Protein AF-A0AAV9ZNY0-F1 (afdb_monomer_lite)

Radius of gyration: 28.92 Å; chains: 1; bounding box: 80×67×73 Å

Secondary structure (DSSP, 8-state):
----TTPPPP-----HHHHHHHHTTS--------SS-----THHHHS--SS------EEE-TTT--SPPPTT----EEEGGGHHHHHHHH-TTB-BTTBTTSBPPPHHHHHHHPPPHHHHHHTT--GGGSPPPGGG-------------------------------------

Organism: NCBI:txid2862362

Structure (mmCIF, N/CA/C/O backbone):
data_AF-A0AAV9ZNY0-F1
#
_entry.id   AF-A0AAV9ZNY0-F1
#
loop_
_atom_site.group_PDB
_atom_site.id
_atom_site.type_symbol
_atom_site.label_atom_id
_atom_site.label_alt_id
_atom_site.label_comp_id
_atom_site.label_asym_id
_atom_site.label_entity_id
_atom_site.label_seq_id
_atom_site.pdbx_PDB_ins_code
_atom_site.Cartn_x
_atom_site.Cartn_y
_atom_site.Cartn_z
_atom_site.occupancy
_atom_site.B_iso_or_equiv
_atom_site.auth_seq_id
_atom_site.auth_comp_id
_atom_site.auth_asym_id
_atom_site.auth_atom_id
_atom_site.pdbx_PDB_model_num
ATOM 1 N N . MET A 1 1 ? -25.531 20.145 22.923 1.00 45.78 1 MET A N 1
ATOM 2 C CA . MET A 1 1 ? -26.140 19.330 21.851 1.00 45.78 1 MET A CA 1
ATOM 3 C C . MET A 1 1 ? -25.018 18.506 21.243 1.00 45.78 1 MET A C 1
ATOM 5 O O . MET A 1 1 ? -24.173 19.076 20.569 1.00 45.78 1 MET A O 1
ATOM 9 N N . SER A 1 2 ? -24.917 17.225 21.604 1.00 50.25 2 SER A N 1
ATOM 10 C CA . SER A 1 2 ? -23.828 16.344 21.165 1.00 50.25 2 SER A CA 1
ATOM 11 C C . SER A 1 2 ? -24.198 15.717 19.826 1.00 50.25 2 SER A C 1
ATOM 13 O O . SER A 1 2 ? -25.198 15.012 19.736 1.00 50.25 2 SER A O 1
ATOM 15 N N . PHE A 1 3 ? -23.424 16.028 18.790 1.00 45.81 3 PHE A N 1
ATOM 16 C CA . PHE A 1 3 ? -23.549 15.429 17.466 1.00 45.81 3 PHE A CA 1
ATOM 17 C C . PHE A 1 3 ? -22.834 14.077 17.507 1.00 45.81 3 PHE A C 1
ATOM 19 O O . PHE A 1 3 ? -21.631 14.038 17.756 1.00 45.81 3 PHE A O 1
ATOM 26 N N . ASP A 1 4 ? -23.571 12.983 17.337 1.00 57.00 4 ASP A N 1
ATOM 27 C CA . ASP A 1 4 ? -23.012 11.633 17.288 1.00 57.00 4 ASP A CA 1
ATOM 28 C C . ASP A 1 4 ? -22.683 11.294 15.820 1.00 57.00 4 ASP A C 1
ATOM 30 O O . ASP A 1 4 ? -23.604 11.106 15.019 1.00 57.00 4 ASP A O 1
ATOM 34 N N . PRO A 1 5 ? -21.401 11.274 15.407 1.00 58.94 5 PRO A N 1
ATOM 35 C CA . PRO A 1 5 ? -21.024 11.065 14.009 1.00 58.94 5 PRO A CA 1
ATOM 36 C C . PRO A 1 5 ? -21.203 9.609 13.537 1.00 58.94 5 PRO A C 1
ATOM 38 O O . PRO A 1 5 ? -20.932 9.315 12.377 1.00 58.94 5 PRO A O 1
ATOM 41 N N . TYR A 1 6 ? -21.673 8.699 14.400 1.00 54.50 6 TYR A N 1
ATOM 42 C CA . TYR A 1 6 ? -21.868 7.277 14.088 1.00 54.50 6 TYR A CA 1
ATOM 43 C C . TYR A 1 6 ? -23.317 6.910 13.721 1.00 54.50 6 TYR A C 1
ATOM 45 O O . TYR A 1 6 ? -23.694 5.736 13.754 1.00 54.50 6 TYR A O 1
ATOM 53 N N . ALA A 1 7 ? -24.144 7.895 13.356 1.00 49.19 7 ALA A N 1
ATOM 54 C CA . ALA A 1 7 ? -25.503 7.644 12.888 1.00 49.19 7 ALA A CA 1
ATOM 55 C C . ALA A 1 7 ? -25.501 6.749 11.630 1.00 49.19 7 ALA A C 1
ATOM 57 O O . ALA A 1 7 ? -24.913 7.059 10.596 1.00 49.19 7 ALA A O 1
ATOM 58 N N . VAL A 1 8 ? -26.161 5.601 11.780 1.00 54.09 8 VAL A N 1
ATOM 59 C CA . VAL A 1 8 ? -26.193 4.430 10.899 1.00 54.09 8 VAL A CA 1
ATOM 60 C C . VAL A 1 8 ? -26.424 4.782 9.423 1.00 54.09 8 VAL A C 1
ATOM 62 O O . VAL A 1 8 ? -27.453 5.338 9.044 1.00 54.09 8 VAL A O 1
ATOM 65 N N . SER A 1 9 ? -25.468 4.376 8.585 1.00 54.44 9 SER A N 1
ATOM 66 C CA . SER A 1 9 ? -25.523 4.473 7.124 1.00 54.44 9 SER A CA 1
ATOM 67 C C . SER A 1 9 ? -26.636 3.578 6.539 1.00 54.44 9 SER A C 1
ATOM 69 O O . SER A 1 9 ? -26.843 2.460 7.028 1.00 54.44 9 SER A O 1
ATOM 71 N N . PRO A 1 10 ? -27.361 4.010 5.489 1.00 47.06 10 PRO A N 1
ATOM 72 C CA . PRO A 1 10 ? -28.413 3.211 4.872 1.00 47.06 10 PRO A CA 1
ATOM 73 C C . PRO A 1 10 ? -27.829 1.953 4.219 1.00 47.06 10 PRO A C 1
ATOM 75 O O . PRO A 1 10 ? -26.843 2.009 3.485 1.00 47.06 10 PRO A O 1
ATOM 78 N N . LYS A 1 11 ? -28.468 0.806 4.479 1.00 45.00 11 LYS A N 1
ATOM 79 C CA . LYS A 1 11 ? -28.127 -0.504 3.908 1.00 45.00 11 LYS A CA 1
ATOM 80 C C . LYS A 1 11 ? -28.125 -0.417 2.377 1.00 45.00 11 LYS A C 1
ATOM 82 O O . LYS A 1 11 ? -29.179 -0.501 1.749 1.00 45.00 11 LYS A O 1
ATOM 87 N N . ARG A 1 12 ? -26.945 -0.246 1.772 1.00 54.69 12 ARG A N 1
ATOM 88 C CA . ARG A 1 12 ? -26.769 -0.345 0.321 1.00 54.69 12 ARG A CA 1
ATOM 89 C C . ARG A 1 12 ? -27.084 -1.773 -0.113 1.00 54.69 12 ARG A C 1
ATOM 91 O O . ARG A 1 12 ? -26.641 -2.744 0.500 1.00 54.69 12 ARG A O 1
ATOM 98 N N . PHE A 1 13 ? -27.894 -1.892 -1.156 1.00 46.53 13 PHE A N 1
ATOM 99 C CA . PHE A 1 13 ? -28.287 -3.164 -1.741 1.00 46.53 13 PHE A CA 1
ATOM 100 C C . PHE A 1 13 ? -27.094 -3.718 -2.531 1.00 46.53 13 PHE A C 1
ATOM 102 O O . PHE A 1 13 ? -26.921 -3.409 -3.703 1.00 46.53 13 PHE A O 1
ATOM 109 N N . ILE A 1 14 ? -26.228 -4.480 -1.857 1.00 52.53 14 ILE A N 1
ATOM 110 C CA . ILE A 1 14 ? -25.044 -5.088 -2.475 1.00 52.53 14 ILE A CA 1
ATOM 111 C C . ILE A 1 14 ? -25.515 -6.097 -3.523 1.00 52.53 14 ILE A C 1
ATOM 113 O O . ILE A 1 14 ? -26.221 -7.069 -3.198 1.00 52.53 14 ILE A O 1
ATOM 117 N N . SER A 1 15 ? -25.125 -5.844 -4.770 1.00 54.25 15 SER A N 1
ATOM 118 C CA . SER A 1 15 ? -25.482 -6.650 -5.935 1.00 54.25 15 SER A CA 1
ATOM 119 C C . SER A 1 15 ? -24.890 -8.067 -5.843 1.00 54.25 15 SER A C 1
ATOM 121 O O . SER A 1 15 ? -23.938 -8.334 -5.106 1.00 54.25 15 SER A O 1
ATOM 123 N N . ARG A 1 16 ? -25.452 -9.024 -6.596 1.00 50.28 16 ARG A N 1
ATOM 124 C CA . ARG A 1 16 ? -24.965 -10.421 -6.624 1.00 50.28 16 ARG A CA 1
ATOM 125 C C . ARG A 1 16 ? -23.511 -10.532 -7.121 1.00 50.28 16 ARG A C 1
ATOM 127 O O . ARG A 1 16 ? -22.832 -11.480 -6.746 1.00 50.28 16 ARG A O 1
ATOM 134 N N . LEU A 1 17 ? -23.049 -9.562 -7.916 1.00 51.50 17 LEU A N 1
ATOM 135 C CA . LEU A 1 17 ? -21.691 -9.495 -8.468 1.00 51.50 17 LEU A CA 1
ATOM 136 C C . LEU A 1 17 ? -20.665 -8.993 -7.438 1.00 51.50 17 LEU A C 1
ATO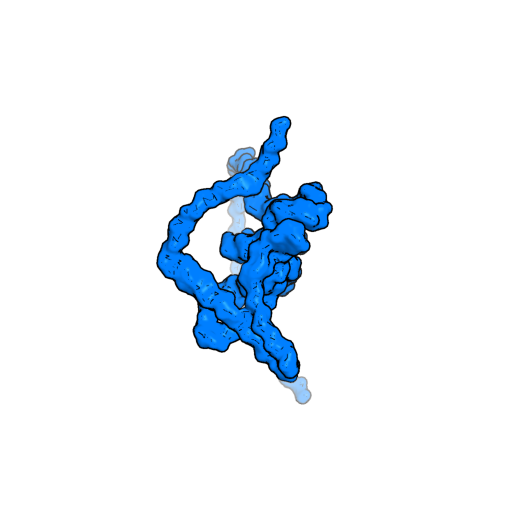M 138 O O . LEU A 1 17 ? -19.608 -9.599 -7.300 1.00 51.50 17 LEU A O 1
ATOM 142 N N . GLU A 1 18 ? -20.999 -7.988 -6.625 1.00 49.62 18 GLU A N 1
ATOM 143 C CA . GLU A 1 18 ? -20.119 -7.526 -5.533 1.00 49.62 18 GLU A CA 1
ATOM 144 C C . GLU A 1 18 ? -19.914 -8.600 -4.452 1.00 49.62 18 GLU A C 1
ATOM 146 O O . GLU A 1 18 ? -18.827 -8.726 -3.890 1.00 49.62 18 GLU A O 1
ATOM 151 N N . ARG A 1 19 ? -20.923 -9.447 -4.193 1.00 50.81 19 ARG A N 1
ATOM 152 C CA . ARG A 1 19 ? -20.767 -10.592 -3.273 1.00 50.81 19 ARG A CA 1
ATOM 153 C C . ARG A 1 19 ? -19.812 -11.658 -3.806 1.00 50.81 19 ARG A C 1
ATOM 155 O O . ARG A 1 19 ? -19.143 -12.304 -3.006 1.00 50.81 19 ARG A O 1
ATOM 162 N N . ALA A 1 20 ? -19.742 -11.842 -5.125 1.00 48.88 20 ALA A N 1
ATOM 163 C CA . ALA A 1 20 ? -18.787 -12.756 -5.746 1.00 48.88 20 ALA A CA 1
ATOM 164 C C . ALA A 1 20 ? -17.357 -12.190 -5.684 1.00 48.88 20 ALA A C 1
ATOM 166 O O . ALA A 1 20 ? -16.425 -12.924 -5.360 1.00 48.88 20 ALA A O 1
ATOM 167 N N . PHE A 1 21 ? -17.202 -10.876 -5.870 1.00 46.72 21 PHE A N 1
ATOM 168 C CA . PHE A 1 21 ? -15.917 -10.182 -5.727 1.00 46.72 21 PHE A CA 1
ATOM 169 C C . PHE A 1 21 ? -15.356 -10.288 -4.294 1.00 46.72 21 PHE A C 1
ATOM 171 O O . PHE A 1 21 ? -14.185 -10.606 -4.098 1.00 46.72 21 PHE A O 1
ATOM 178 N N . LEU A 1 22 ? -16.215 -10.155 -3.276 1.00 46.12 22 LEU A N 1
ATOM 179 C CA . LEU A 1 22 ? -15.846 -10.349 -1.864 1.00 46.12 22 LEU A CA 1
ATOM 180 C C . LEU A 1 22 ? -15.601 -11.821 -1.477 1.00 46.12 22 LEU A C 1
ATOM 182 O O . LEU A 1 22 ? -14.949 -12.098 -0.463 1.00 46.12 22 LEU A O 1
ATOM 186 N N . ALA A 1 23 ? -16.132 -12.781 -2.238 1.00 44.59 23 ALA A N 1
ATOM 187 C CA . ALA A 1 23 ? -15.900 -14.209 -2.015 1.00 44.59 23 ALA A CA 1
ATOM 188 C C . ALA A 1 23 ? -14.536 -14.662 -2.561 1.00 44.59 23 ALA A C 1
ATOM 190 O O . ALA A 1 23 ? -13.899 -15.513 -1.952 1.00 44.59 23 ALA A O 1
ATOM 191 N N . ALA A 1 24 ? -14.027 -14.038 -3.627 1.00 44.75 24 ALA A N 1
ATOM 192 C CA . ALA A 1 24 ? -12.702 -14.346 -4.176 1.00 44.75 24 ALA A CA 1
ATOM 193 C C . ALA A 1 24 ? -11.530 -13.937 -3.254 1.00 44.75 24 ALA A C 1
ATOM 195 O O . ALA A 1 24 ? -10.410 -14.398 -3.438 1.00 44.75 24 ALA A O 1
ATOM 196 N N . TRP A 1 25 ? -11.789 -13.115 -2.231 1.00 47.25 25 TRP A N 1
ATOM 197 C CA . TRP A 1 25 ? -10.813 -12.721 -1.203 1.00 47.25 25 TRP A CA 1
ATOM 198 C C . TRP A 1 25 ? -10.928 -13.547 0.090 1.00 47.25 25 TRP A C 1
ATOM 200 O O . TRP A 1 25 ? -10.317 -13.215 1.110 1.00 47.25 25 TRP A O 1
ATOM 210 N N . SER A 1 26 ? -11.749 -14.604 0.122 1.00 52.34 26 SER A N 1
ATOM 211 C CA . SER A 1 26 ? -11.897 -15.406 1.336 1.00 52.34 26 SER A CA 1
ATOM 212 C C . SER A 1 26 ? -10.773 -16.430 1.463 1.00 52.34 26 SER A C 1
ATOM 214 O O . SER A 1 26 ? -10.765 -17.438 0.765 1.00 52.34 26 SER A O 1
ATOM 216 N N . THR A 1 27 ? -9.897 -16.181 2.435 1.00 51.06 27 THR A N 1
ATOM 217 C CA . THR A 1 27 ? -8.941 -17.142 3.001 1.00 51.06 27 THR A CA 1
ATOM 218 C C . THR A 1 27 ? -7.662 -17.302 2.182 1.00 51.06 27 THR A C 1
ATOM 220 O O . THR A 1 27 ? -7.486 -18.240 1.411 1.00 51.06 27 THR A O 1
ATOM 223 N N . THR A 1 28 ? -6.704 -16.407 2.417 1.00 53.50 28 THR A N 1
ATOM 224 C CA . THR A 1 28 ? -5.293 -16.670 2.117 1.00 53.50 28 THR A CA 1
ATOM 225 C C . THR A 1 28 ? -4.801 -17.789 3.032 1.00 53.50 28 THR A C 1
ATOM 227 O O . THR A 1 28 ? -4.517 -17.556 4.206 1.00 53.50 28 THR A O 1
ATOM 230 N N . HIS A 1 29 ? -4.731 -19.013 2.509 1.00 53.28 29 HIS A N 1
ATOM 231 C CA . HIS A 1 29 ? -4.026 -20.105 3.173 1.00 53.28 29 HIS A CA 1
ATOM 232 C C . HIS A 1 29 ? -2.527 -19.808 3.126 1.00 53.28 29 HIS A C 1
ATOM 234 O O . HIS A 1 29 ? -1.920 -19.781 2.059 1.00 53.28 29 HIS A O 1
ATOM 240 N N . VAL A 1 30 ? -1.937 -19.548 4.290 1.00 56.22 30 VAL A N 1
ATOM 241 C CA . VAL A 1 30 ? -0.484 -19.483 4.436 1.00 56.22 30 VAL A CA 1
ATOM 242 C C . VAL A 1 30 ? -0.013 -20.903 4.730 1.00 56.22 30 VAL A C 1
ATOM 244 O O . VAL A 1 30 ? -0.338 -21.461 5.778 1.00 56.22 30 VAL A O 1
ATOM 247 N N . GLU A 1 31 ? 0.717 -21.511 3.799 1.00 57.03 31 GLU A N 1
ATOM 248 C CA . GLU A 1 31 ? 1.331 -22.819 4.023 1.00 57.03 31 GLU A CA 1
ATOM 249 C C . GLU A 1 31 ? 2.501 -22.658 5.000 1.00 57.03 31 GLU A C 1
ATOM 251 O O . GLU A 1 31 ? 3.505 -22.011 4.702 1.00 57.03 31 GLU A O 1
ATOM 256 N N . THR A 1 32 ? 2.357 -23.215 6.203 1.00 67.00 32 THR A N 1
ATOM 257 C CA . THR A 1 32 ? 3.419 -23.244 7.216 1.00 67.00 32 THR A CA 1
ATOM 258 C C . THR A 1 32 ? 3.501 -24.644 7.814 1.00 67.00 32 THR A C 1
ATOM 260 O O . THR A 1 32 ? 2.474 -25.269 8.059 1.00 67.00 32 THR A O 1
ATOM 263 N N . ASN A 1 33 ? 4.712 -25.116 8.120 1.00 77.75 33 ASN A N 1
ATOM 264 C CA . ASN A 1 33 ? 4.928 -26.357 8.879 1.00 77.75 33 ASN A CA 1
ATOM 265 C C . ASN A 1 33 ? 4.707 -26.175 10.396 1.00 77.75 33 ASN A C 1
ATOM 267 O O . ASN A 1 33 ? 5.120 -27.017 11.193 1.00 77.75 33 ASN A O 1
ATOM 271 N N . CYS A 1 34 ? 4.104 -25.062 10.825 1.00 72.38 34 CYS A N 1
ATOM 272 C CA . CYS A 1 34 ? 3.793 -24.843 12.230 1.00 72.38 34 CYS A CA 1
ATOM 273 C C . CYS A 1 34 ? 2.658 -25.784 12.645 1.00 72.38 34 CYS A C 1
ATOM 275 O O . CYS A 1 34 ? 1.601 -25.776 12.027 1.00 72.38 34 CYS A O 1
ATOM 277 N N . ALA A 1 35 ? 2.827 -26.548 13.727 1.00 75.44 35 ALA A N 1
ATOM 278 C CA . ALA A 1 35 ? 1.762 -27.408 14.258 1.00 75.44 35 ALA A CA 1
ATOM 279 C C . ALA A 1 35 ? 0.493 -26.622 14.660 1.00 75.44 35 ALA A C 1
ATOM 281 O O . ALA A 1 35 ? -0.590 -27.192 14.754 1.00 75.44 35 ALA A O 1
ATOM 282 N N . MET A 1 36 ? 0.621 -25.307 14.863 1.00 70.12 36 MET A N 1
ATOM 283 C CA . MET A 1 36 ? -0.483 -24.374 15.074 1.00 70.12 36 MET A CA 1
ATOM 284 C C . MET A 1 36 ? -0.729 -23.543 13.809 1.00 70.12 36 MET A C 1
ATOM 286 O O . MET A 1 36 ? -0.507 -22.331 13.799 1.00 70.12 36 MET A O 1
ATOM 290 N N . VAL A 1 37 ? -1.165 -24.185 12.722 1.00 65.81 37 VAL A N 1
ATOM 291 C CA . VAL A 1 37 ? -1.659 -23.445 11.553 1.00 65.81 37 VAL A CA 1
ATOM 292 C C . VAL A 1 37 ? -2.983 -22.792 11.934 1.00 65.81 37 VAL A C 1
ATOM 294 O O . VAL A 1 37 ? -3.992 -23.467 12.129 1.00 65.81 37 VAL A O 1
ATOM 297 N N . VAL A 1 38 ? -2.979 -21.468 12.044 1.00 67.94 38 VAL A N 1
ATOM 298 C CA . VAL A 1 38 ? -4.197 -20.678 12.225 1.00 67.94 38 VAL A CA 1
ATOM 299 C C . VAL A 1 38 ? -4.540 -20.048 10.884 1.00 67.94 38 VAL A C 1
ATOM 301 O O . VAL A 1 38 ? -3.712 -19.361 10.289 1.00 67.94 38 VAL A O 1
ATOM 304 N N . ASN A 1 39 ? -5.761 -20.269 10.398 1.00 67.56 39 ASN A N 1
ATOM 305 C CA . ASN A 1 39 ? -6.250 -19.565 9.218 1.00 67.56 39 ASN A CA 1
ATOM 306 C C . ASN A 1 39 ? -6.473 -18.097 9.593 1.00 67.56 39 ASN A C 1
ATOM 308 O O . ASN A 1 39 ? -7.417 -17.769 10.312 1.00 67.56 39 ASN A O 1
ATOM 312 N N . ILE A 1 40 ? -5.597 -17.213 9.119 1.00 67.94 40 ILE A N 1
ATOM 313 C CA . ILE A 1 40 ? -5.733 -15.775 9.343 1.00 67.94 40 ILE A CA 1
ATOM 314 C C . ILE A 1 40 ? -6.597 -15.207 8.220 1.00 67.94 40 ILE A C 1
ATOM 316 O O . ILE A 1 40 ? -6.200 -15.168 7.056 1.00 67.94 40 ILE A O 1
ATOM 320 N N . THR A 1 41 ? -7.800 -14.755 8.566 1.00 74.62 41 THR A N 1
ATOM 321 C CA . THR A 1 41 ? -8.658 -14.006 7.647 1.00 74.62 41 THR A CA 1
ATOM 322 C C . THR A 1 41 ? -8.466 -12.513 7.874 1.00 74.62 41 THR A C 1
ATOM 324 O O . THR A 1 41 ? -8.839 -11.997 8.924 1.00 74.62 41 THR A O 1
ATOM 327 N N . TYR A 1 42 ? -7.958 -11.797 6.874 1.00 80.62 42 TYR A N 1
ATOM 328 C CA . TYR A 1 42 ? -7.740 -10.348 6.969 1.00 80.62 42 TYR A CA 1
ATOM 329 C C . TYR A 1 42 ? -9.017 -9.507 6.818 1.00 80.62 42 TYR A C 1
ATOM 331 O O . TYR A 1 42 ? -8.974 -8.300 7.023 1.00 80.62 42 TYR A O 1
ATOM 339 N N . LYS A 1 43 ? -10.172 -10.126 6.525 1.00 78.88 43 LYS A N 1
ATOM 340 C CA . LYS A 1 43 ? -11.460 -9.420 6.379 1.00 78.88 43 LYS A CA 1
ATOM 341 C C . LYS A 1 43 ? -11.849 -8.611 7.617 1.00 78.88 43 LYS A C 1
ATOM 343 O O . LYS A 1 43 ? -12.430 -7.542 7.492 1.00 78.88 43 LYS A O 1
ATOM 348 N N . SER A 1 44 ? -11.534 -9.102 8.815 1.00 77.62 44 SER A N 1
ATOM 349 C CA . SER A 1 44 ? -11.793 -8.352 10.049 1.00 77.62 44 SER A CA 1
ATOM 350 C C . SER A 1 44 ? -10.851 -7.159 10.217 1.00 77.62 44 SER A C 1
ATOM 352 O O . SER A 1 44 ? -11.255 -6.160 10.794 1.00 77.62 44 SER A O 1
ATOM 354 N N . ALA A 1 45 ? -9.624 -7.245 9.696 1.00 82.50 45 ALA A N 1
ATOM 355 C CA . ALA A 1 45 ? -8.633 -6.172 9.748 1.00 82.50 45 ALA A CA 1
ATOM 356 C C . ALA A 1 45 ? -8.866 -5.090 8.677 1.00 82.50 45 ALA A C 1
ATOM 358 O O . ALA A 1 45 ? -8.342 -3.987 8.796 1.00 82.50 45 ALA A O 1
ATOM 359 N N . GLU A 1 46 ? -9.662 -5.377 7.644 1.00 82.12 46 GLU A N 1
ATOM 360 C CA . GLU A 1 46 ? -10.066 -4.388 6.639 1.00 82.12 46 GLU A CA 1
ATOM 361 C C . GLU A 1 46 ? -10.992 -3.316 7.230 1.00 82.12 46 GLU A C 1
ATOM 363 O O . GLU A 1 46 ? -10.939 -2.149 6.838 1.00 82.12 46 GLU A O 1
ATOM 368 N N . HIS A 1 47 ? -11.804 -3.697 8.217 1.00 82.69 47 HIS A N 1
ATOM 369 C CA . HIS A 1 47 ? -12.689 -2.793 8.933 1.00 82.69 47 HIS A CA 1
ATOM 370 C C . HIS A 1 47 ? -12.087 -2.454 10.297 1.00 82.69 47 HIS A C 1
ATOM 372 O O . HIS A 1 47 ? -12.204 -3.214 11.256 1.00 82.69 47 HIS A O 1
ATOM 378 N N . GLY A 1 48 ? -11.448 -1.285 10.385 1.00 79.75 48 GLY A N 1
ATOM 379 C CA . GLY A 1 48 ? -10.959 -0.756 11.656 1.00 79.75 48 GLY A CA 1
ATOM 380 C C . GLY A 1 48 ? -12.105 -0.621 12.663 1.00 79.75 48 GLY A C 1
ATOM 381 O O . GLY A 1 48 ? -13.236 -0.290 12.300 1.00 79.75 48 GLY A O 1
ATOM 382 N N . SER A 1 49 ? -11.817 -0.880 13.934 1.00 82.62 49 SER A N 1
ATOM 383 C CA . SER A 1 49 ? -12.773 -0.746 15.034 1.00 82.62 49 SER A CA 1
ATOM 384 C C . SER A 1 49 ? -12.278 0.283 16.046 1.00 82.62 49 SER A C 1
ATOM 386 O O . SER A 1 49 ? -11.111 0.664 16.043 1.00 82.62 49 SER A O 1
ATOM 388 N N . LYS A 1 50 ? -13.138 0.705 16.978 1.00 81.81 50 LYS A N 1
ATOM 389 C CA . LYS A 1 50 ? -12.715 1.600 18.066 1.00 81.81 50 LYS A CA 1
ATOM 390 C C . LYS A 1 50 ? -11.612 0.984 18.942 1.00 81.81 50 LYS A C 1
ATOM 392 O O . LYS A 1 50 ? -10.781 1.713 19.468 1.00 81.81 50 LYS A O 1
ATOM 397 N N . ALA A 1 51 ? -11.616 -0.342 19.107 1.00 83.69 51 ALA A N 1
ATOM 398 C CA . ALA A 1 51 ? -10.601 -1.060 19.880 1.00 83.69 51 ALA A CA 1
ATOM 399 C C . ALA A 1 51 ? -9.329 -1.342 19.063 1.00 83.69 51 ALA A C 1
ATOM 401 O O . ALA A 1 51 ? -8.244 -1.445 19.625 1.00 83.69 51 ALA A O 1
ATOM 402 N N . THR A 1 52 ? -9.465 -1.463 17.742 1.00 83.00 52 THR A N 1
ATOM 403 C CA . THR A 1 52 ? -8.387 -1.788 16.800 1.00 83.00 52 THR A CA 1
ATOM 404 C C . THR A 1 52 ? -8.468 -0.841 15.602 1.00 83.00 52 THR A C 1
ATOM 406 O O . THR A 1 52 ? -9.011 -1.213 14.557 1.00 83.00 52 THR A O 1
ATOM 409 N N . PRO A 1 53 ? -8.002 0.410 15.748 1.00 81.38 53 PRO A N 1
ATOM 410 C CA . PRO A 1 53 ? -8.195 1.420 14.713 1.00 81.38 53 PRO A CA 1
ATOM 411 C C . PRO A 1 53 ? -7.363 1.157 13.457 1.00 81.38 53 PRO A C 1
ATOM 413 O O . PRO A 1 53 ? -7.752 1.603 12.382 1.00 81.38 53 PRO A O 1
ATOM 416 N N . CYS A 1 54 ? -6.248 0.426 13.575 1.00 82.31 54 CYS A N 1
ATOM 417 C CA . CYS A 1 54 ? -5.348 0.185 12.455 1.00 82.31 54 CYS A CA 1
ATOM 418 C C . CYS A 1 54 ? -5.924 -0.831 11.459 1.00 82.31 54 CYS A C 1
ATOM 420 O O . CYS A 1 54 ? -6.357 -1.926 11.831 1.00 82.31 54 CYS A O 1
ATOM 422 N N . ARG A 1 55 ? -5.873 -0.479 10.172 1.00 87.19 55 ARG A N 1
ATOM 423 C CA . ARG A 1 55 ? -6.259 -1.344 9.047 1.00 87.19 55 ARG A CA 1
ATOM 424 C C . ARG A 1 55 ? -5.027 -1.780 8.274 1.00 87.19 55 ARG A C 1
ATOM 426 O O . ARG A 1 55 ? -4.938 -1.603 7.055 1.00 87.19 55 ARG A O 1
ATOM 433 N N . ASN A 1 56 ? -4.042 -2.318 8.991 1.00 89.69 56 ASN A N 1
ATOM 434 C CA . ASN A 1 56 ? -2.841 -2.836 8.352 1.00 89.69 56 ASN A CA 1
ATOM 435 C C . ASN A 1 56 ? -3.151 -4.183 7.695 1.00 89.69 56 ASN A C 1
ATOM 437 O O . ASN A 1 56 ? -2.993 -5.244 8.299 1.00 89.69 56 ASN A O 1
ATOM 441 N N . VAL A 1 57 ? -3.640 -4.124 6.462 1.00 90.38 57 VAL A N 1
ATOM 442 C CA . VAL A 1 57 ? -3.933 -5.295 5.640 1.00 90.38 57 VAL A CA 1
ATOM 443 C C . VAL A 1 57 ? -2.895 -5.438 4.530 1.00 90.38 57 VAL A C 1
ATOM 445 O O . VAL A 1 57 ? -2.377 -4.431 4.035 1.00 90.38 57 VAL A O 1
ATOM 448 N N . PRO A 1 58 ? -2.566 -6.674 4.128 1.00 92.12 58 PRO A N 1
ATOM 449 C CA . PRO A 1 58 ? -1.788 -6.901 2.924 1.00 92.12 58 PRO A CA 1
ATOM 450 C C . PRO A 1 58 ? -2.614 -6.499 1.692 1.00 92.12 58 PRO A C 1
ATOM 452 O O . PRO A 1 58 ? -3.771 -6.888 1.547 1.00 92.12 58 PRO A O 1
ATOM 455 N N . VAL A 1 59 ? -2.009 -5.727 0.796 1.00 91.94 59 VAL A N 1
ATOM 456 C CA . VAL A 1 59 ? -2.589 -5.215 -0.447 1.00 91.94 59 VAL A CA 1
ATOM 457 C C . VAL A 1 59 ? -1.745 -5.709 -1.618 1.00 91.94 59 VAL A C 1
ATOM 459 O O . VAL A 1 59 ? -0.514 -5.688 -1.571 1.00 91.94 59 VAL A O 1
ATOM 462 N N . VAL A 1 60 ? -2.390 -6.175 -2.686 1.00 92.75 60 VAL A N 1
ATOM 463 C CA . VAL A 1 60 ? -1.694 -6.561 -3.920 1.00 92.75 60 VAL A CA 1
ATOM 464 C C . VAL A 1 60 ? -1.502 -5.328 -4.796 1.00 92.75 60 VAL A C 1
ATOM 466 O O . VAL A 1 60 ? -2.467 -4.653 -5.150 1.00 92.75 60 VAL A O 1
ATOM 469 N N . CYS A 1 61 ? -0.257 -5.048 -5.180 1.00 94.56 61 CYS A N 1
ATOM 470 C CA . CYS A 1 61 ? 0.052 -3.949 -6.087 1.00 94.56 61 CYS A CA 1
ATOM 471 C C . CYS A 1 61 ? -0.418 -4.280 -7.513 1.00 94.56 61 CYS A C 1
ATOM 473 O O . CYS A 1 61 ? 0.131 -5.174 -8.162 1.00 94.56 61 CYS A O 1
ATOM 475 N N . LYS A 1 62 ? -1.401 -3.527 -8.021 1.00 93.19 62 LYS A N 1
ATOM 476 C CA . LYS A 1 62 ? -1.930 -3.682 -9.389 1.00 93.19 62 LYS A CA 1
ATOM 477 C C . LYS A 1 62 ? -0.962 -3.236 -10.487 1.00 93.19 62 LYS A C 1
ATOM 479 O O . LYS A 1 62 ? -1.153 -3.598 -11.638 1.00 93.19 62 LYS A O 1
ATOM 484 N N . LEU A 1 63 ? 0.099 -2.505 -10.143 1.00 94.00 63 LEU A N 1
ATOM 485 C CA . LEU A 1 63 ? 1.172 -2.181 -11.090 1.00 94.00 63 LEU A CA 1
ATOM 486 C C . LEU A 1 63 ? 2.100 -3.383 -11.325 1.00 94.00 63 LEU A C 1
ATOM 488 O O . LEU A 1 63 ? 2.526 -3.624 -12.448 1.00 94.00 63 LEU A O 1
ATOM 492 N N . CYS A 1 64 ? 2.383 -4.167 -10.277 1.00 93.94 64 CYS A N 1
ATOM 493 C CA . CYS A 1 64 ? 3.139 -5.421 -10.387 1.00 93.94 64 CYS A CA 1
ATOM 494 C C . CYS A 1 64 ? 2.305 -6.548 -11.010 1.00 93.94 64 CYS A C 1
ATOM 496 O O . CYS A 1 64 ? 2.830 -7.380 -11.748 1.00 93.94 64 CYS A O 1
ATOM 498 N N . TYR A 1 65 ? 1.017 -6.598 -10.665 1.00 93.06 65 TYR A N 1
ATOM 499 C CA . TYR A 1 65 ? 0.084 -7.642 -11.079 1.00 93.06 65 TYR A CA 1
ATOM 500 C C . TYR A 1 65 ? -1.181 -7.001 -11.666 1.00 93.06 65 TYR A C 1
ATOM 502 O O . TYR A 1 65 ? -2.185 -6.881 -10.956 1.00 93.06 65 TYR A O 1
ATOM 510 N N . PRO A 1 66 ? -1.129 -6.550 -12.933 1.00 90.00 66 PRO A N 1
ATOM 511 C CA . PRO A 1 66 ? -2.265 -5.890 -13.577 1.00 90.00 66 PRO A CA 1
ATOM 512 C C . PRO A 1 66 ? -3.436 -6.850 -13.798 1.00 90.00 66 PRO A C 1
ATOM 514 O O . PRO A 1 66 ? -4.593 -6.458 -13.670 1.00 90.00 66 PRO A O 1
ATOM 517 N N . ASP A 1 67 ? -3.135 -8.119 -14.068 1.00 90.88 67 ASP A N 1
ATOM 518 C CA . ASP A 1 67 ? -4.141 -9.143 -14.320 1.00 90.88 67 ASP A CA 1
ATOM 519 C C . ASP A 1 67 ? -4.736 -9.707 -13.024 1.00 90.88 67 ASP A C 1
ATOM 521 O O . ASP A 1 67 ? -4.110 -9.740 -11.954 1.00 90.88 67 ASP A O 1
ATOM 525 N N . GLU A 1 68 ? -5.962 -10.220 -13.128 1.00 85.44 68 GLU A N 1
ATOM 526 C CA . GLU A 1 68 ? -6.576 -10.966 -12.038 1.00 85.44 68 GLU A CA 1
ATOM 527 C C . GLU A 1 68 ? -5.789 -12.254 -11.737 1.00 85.44 68 GLU A C 1
ATOM 529 O O . GLU A 1 68 ? -5.315 -12.937 -12.654 1.00 85.44 68 GLU A O 1
ATOM 534 N N . PRO A 1 69 ? -5.632 -12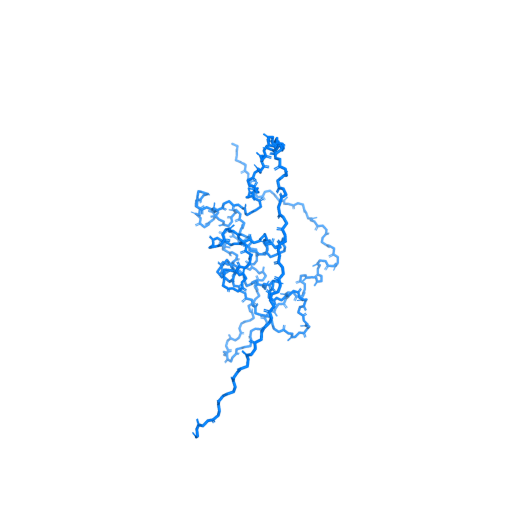.616 -10.449 1.00 84.50 69 PRO A N 1
ATOM 535 C CA . PRO A 1 69 ? -4.975 -13.859 -10.088 1.00 84.50 69 PRO A CA 1
ATOM 536 C C . PRO A 1 69 ? -5.724 -15.043 -10.692 1.00 84.50 69 PRO A C 1
ATOM 538 O O . PRO A 1 69 ? -6.934 -15.200 -10.524 1.00 84.50 69 PRO A O 1
ATOM 541 N N . ARG A 1 70 ? -4.979 -15.935 -11.347 1.00 86.19 70 ARG A N 1
ATOM 542 C CA . ARG A 1 70 ? -5.516 -17.243 -11.724 1.00 86.19 70 ARG A CA 1
ATOM 543 C C . ARG A 1 70 ? -5.891 -18.023 -10.456 1.00 86.19 70 ARG A C 1
ATOM 545 O O . ARG A 1 70 ? -5.171 -17.917 -9.460 1.00 86.19 70 ARG A O 1
ATOM 552 N N . PRO A 1 71 ? -6.956 -18.843 -10.479 1.00 82.75 71 PRO A N 1
ATOM 553 C CA . PRO A 1 71 ? -7.295 -19.703 -9.350 1.00 82.75 71 PRO A CA 1
ATOM 554 C C . PRO A 1 71 ? -6.088 -20.542 -8.908 1.00 82.75 71 PRO A C 1
ATOM 556 O O . PRO A 1 71 ? -5.456 -21.203 -9.730 1.00 82.75 71 PRO A O 1
ATOM 559 N N . GLY A 1 72 ? -5.747 -20.483 -7.618 1.00 79.88 72 GLY A N 1
ATOM 560 C CA . GLY A 1 72 ? -4.595 -21.189 -7.041 1.00 79.88 72 GLY A CA 1
ATOM 561 C C . GLY A 1 72 ? -3.234 -20.505 -7.230 1.00 79.88 72 GLY A C 1
ATOM 562 O O . GLY A 1 72 ? -2.237 -21.011 -6.722 1.00 79.88 72 GLY A O 1
ATOM 563 N N . ALA A 1 73 ? -3.159 -19.361 -7.917 1.00 82.44 73 ALA A N 1
ATOM 564 C CA . ALA A 1 73 ? -1.929 -18.579 -7.992 1.00 82.44 73 ALA A CA 1
ATOM 565 C C . ALA A 1 73 ? -1.755 -17.719 -6.733 1.00 82.44 73 ALA A C 1
ATOM 567 O O . ALA A 1 73 ? -2.661 -16.988 -6.332 1.00 82.44 73 ALA A O 1
ATOM 568 N N . SER A 1 74 ? -0.564 -17.762 -6.137 1.00 83.56 74 SER A N 1
ATOM 569 C CA . SER A 1 74 ? -0.176 -16.838 -5.076 1.00 83.56 74 SER A CA 1
ATOM 570 C C . SER A 1 74 ? 0.369 -15.541 -5.682 1.00 83.56 74 SER A C 1
ATOM 572 O O . SER A 1 74 ? 1.200 -15.551 -6.591 1.00 83.56 74 SER A O 1
ATOM 574 N N . GLN A 1 75 ? -0.110 -14.402 -5.182 1.00 86.88 75 GLN A N 1
ATOM 575 C CA . GLN A 1 75 ? 0.413 -13.080 -5.528 1.00 86.88 75 GLN A CA 1
ATOM 576 C C . GLN A 1 75 ? 1.153 -12.497 -4.329 1.00 86.88 75 GLN A C 1
ATOM 578 O O . GLN A 1 75 ? 0.758 -12.693 -3.178 1.00 86.88 75 GLN A O 1
ATOM 583 N N . ARG A 1 76 ? 2.243 -11.770 -4.595 1.00 89.75 76 ARG A N 1
ATOM 584 C CA . ARG A 1 76 ? 2.966 -11.068 -3.533 1.00 89.75 76 ARG A CA 1
ATOM 585 C C . ARG A 1 76 ? 2.141 -9.856 -3.117 1.00 89.75 76 ARG A C 1
ATOM 587 O O . ARG A 1 76 ? 1.864 -8.982 -3.936 1.00 89.75 76 ARG A O 1
ATOM 594 N N . ALA A 1 77 ? 1.772 -9.816 -1.845 1.00 91.44 77 ALA A N 1
ATOM 595 C CA . ALA A 1 77 ? 1.111 -8.676 -1.240 1.00 91.44 77 ALA A CA 1
ATOM 596 C C . ALA A 1 77 ? 2.106 -7.870 -0.400 1.00 91.44 77 ALA A C 1
ATOM 598 O O . ALA A 1 77 ? 3.086 -8.405 0.121 1.00 91.44 77 ALA A O 1
ATOM 599 N N . GLN A 1 78 ? 1.839 -6.579 -0.285 1.00 94.31 78 GLN A N 1
ATOM 600 C CA . GLN A 1 78 ? 2.605 -5.619 0.495 1.00 94.31 78 GLN A CA 1
ATOM 601 C C . GLN A 1 78 ? 1.697 -5.056 1.581 1.00 94.31 78 GLN A C 1
ATOM 603 O O . GLN A 1 78 ? 0.518 -4.816 1.343 1.00 94.31 78 GLN A O 1
ATOM 608 N N . TRP A 1 79 ? 2.219 -4.830 2.779 1.00 93.50 79 TRP A N 1
ATOM 609 C CA . TRP A 1 79 ? 1.439 -4.175 3.829 1.00 93.50 79 TRP A CA 1
ATOM 610 C C . TRP A 1 79 ? 1.020 -2.774 3.385 1.00 93.50 79 TRP A C 1
ATOM 612 O O . TRP A 1 79 ? 1.838 -2.050 2.815 1.00 93.50 79 TRP A O 1
ATOM 622 N N . ARG A 1 80 ? -0.230 -2.376 3.663 1.00 92.38 80 ARG A N 1
ATOM 623 C CA . ARG A 1 80 ? -0.774 -1.070 3.249 1.00 92.38 80 ARG A CA 1
ATOM 624 C C . ARG A 1 80 ? 0.162 0.091 3.602 1.00 92.38 80 ARG A C 1
ATOM 626 O O . ARG A 1 80 ? 0.414 0.942 2.756 1.00 92.38 80 ARG A O 1
ATOM 633 N N . TYR A 1 81 ? 0.731 0.101 4.807 1.00 90.19 81 TYR A N 1
ATOM 634 C CA . TYR A 1 81 ? 1.636 1.172 5.245 1.00 90.19 81 TYR A CA 1
ATOM 635 C C . TYR A 1 81 ? 3.017 1.143 4.577 1.00 90.19 81 TYR A C 1
ATOM 637 O O . TYR A 1 81 ? 3.688 2.169 4.524 1.00 90.19 81 TYR A O 1
ATOM 645 N N . ASN A 1 82 ? 3.423 0.000 4.021 1.00 93.12 82 ASN A N 1
ATOM 646 C CA . ASN A 1 82 ? 4.698 -0.161 3.320 1.00 93.12 82 ASN A CA 1
ATOM 647 C C . ASN A 1 82 ? 4.555 0.083 1.810 1.00 93.12 82 ASN A C 1
ATOM 649 O O . ASN A 1 82 ? 5.546 0.092 1.079 1.00 93.12 82 ASN A O 1
ATOM 653 N N . MET A 1 83 ? 3.333 0.297 1.317 1.00 92.12 83 MET A N 1
ATOM 654 C CA . MET A 1 83 ? 3.104 0.559 -0.098 1.00 92.12 83 MET A CA 1
ATOM 655 C C . MET A 1 83 ? 3.823 1.802 -0.640 1.00 92.12 83 MET A C 1
ATOM 657 O O . MET A 1 83 ? 4.344 1.714 -1.749 1.00 92.12 83 MET A O 1
ATOM 661 N N . PRO A 1 84 ? 3.924 2.936 0.080 1.00 90.06 84 PRO A N 1
ATOM 662 C CA . PRO A 1 84 ? 4.690 4.084 -0.407 1.00 90.06 84 PRO A CA 1
ATOM 663 C C . PRO A 1 84 ? 6.169 3.761 -0.667 1.00 90.06 84 PRO A C 1
ATOM 665 O O . PRO A 1 84 ? 6.726 4.193 -1.675 1.00 90.06 84 PRO A O 1
ATOM 668 N N . GLU A 1 85 ? 6.791 2.958 0.200 1.00 91.88 85 GLU A N 1
ATOM 669 C CA . GLU A 1 85 ? 8.173 2.497 0.029 1.00 91.88 85 GLU A CA 1
ATOM 670 C C . GLU A 1 85 ? 8.290 1.544 -1.169 1.00 91.88 85 GLU A C 1
ATOM 672 O O . GLU A 1 85 ? 9.168 1.711 -2.020 1.00 91.88 85 GLU A O 1
ATOM 677 N N . HIS A 1 86 ? 7.356 0.596 -1.299 1.00 94.50 86 HIS A N 1
ATOM 678 C CA . HIS A 1 86 ? 7.280 -0.278 -2.469 1.00 94.50 86 HIS A CA 1
ATOM 679 C C . HIS A 1 86 ? 7.147 0.521 -3.773 1.00 94.50 86 HIS A C 1
ATOM 681 O O . HIS A 1 86 ? 7.864 0.240 -4.728 1.00 94.50 86 HIS A O 1
ATOM 687 N N . LEU A 1 87 ? 6.284 1.540 -3.816 1.00 93.38 87 LEU A N 1
ATOM 688 C CA . LEU A 1 87 ? 6.147 2.397 -4.994 1.00 93.38 87 LEU A CA 1
ATOM 689 C C . LEU A 1 87 ? 7.453 3.125 -5.311 1.00 93.38 87 LEU A C 1
ATOM 691 O O . LEU A 1 87 ? 7.873 3.134 -6.460 1.00 93.38 87 LEU A O 1
ATOM 695 N N . SER A 1 88 ? 8.137 3.673 -4.305 1.00 92.00 88 SER A N 1
ATOM 696 C CA . SER A 1 88 ? 9.402 4.384 -4.533 1.00 92.00 88 SER A CA 1
ATOM 697 C C . SER A 1 88 ? 10.521 3.495 -5.093 1.00 92.00 88 SER A C 1
ATOM 699 O O . SER A 1 88 ? 11.380 3.982 -5.823 1.00 92.00 88 SER A O 1
ATOM 701 N N . THR A 1 89 ? 10.510 2.199 -4.766 1.00 94.94 89 THR A N 1
ATOM 702 C CA . THR A 1 89 ? 11.576 1.251 -5.127 1.00 94.94 89 THR A CA 1
ATOM 703 C C . THR A 1 89 ? 11.264 0.460 -6.394 1.00 94.94 89 THR A C 1
ATOM 705 O O . THR A 1 89 ? 12.142 0.287 -7.236 1.00 94.94 89 THR A O 1
ATOM 708 N N . ALA A 1 90 ? 10.029 -0.024 -6.538 1.00 95.94 90 ALA A N 1
ATOM 709 C CA . ALA A 1 90 ? 9.605 -0.871 -7.651 1.00 95.94 90 ALA A CA 1
ATOM 710 C C . ALA A 1 90 ? 8.955 -0.088 -8.801 1.00 95.94 90 ALA A C 1
ATOM 712 O O . ALA A 1 90 ? 8.959 -0.573 -9.929 1.00 95.94 90 ALA A O 1
ATOM 713 N N . HIS A 1 91 ? 8.411 1.099 -8.516 1.00 95.25 91 HIS A N 1
ATOM 714 C CA . HIS A 1 91 ? 7.642 1.920 -9.453 1.00 95.25 91 HIS A CA 1
ATOM 715 C C . HIS A 1 91 ? 8.067 3.403 -9.406 1.00 95.25 91 HIS A C 1
ATOM 717 O O . HIS A 1 91 ? 7.224 4.284 -9.189 1.00 95.25 91 HIS A O 1
ATOM 723 N N . PRO A 1 92 ? 9.373 3.710 -9.570 1.00 94.44 92 PRO A N 1
ATOM 724 C CA . PRO A 1 92 ? 9.904 5.067 -9.423 1.00 94.44 92 PRO A CA 1
ATOM 725 C C . PRO A 1 92 ? 9.322 6.059 -10.437 1.00 94.44 92 PRO A C 1
ATOM 727 O O . PRO A 1 92 ? 9.426 7.266 -10.239 1.00 94.44 92 PRO A O 1
ATOM 730 N N . GLU A 1 93 ? 8.704 5.582 -11.516 1.00 94.38 93 GLU A N 1
ATOM 731 C CA . GLU A 1 93 ? 7.999 6.399 -12.497 1.00 94.38 93 GLU A CA 1
ATOM 732 C C . GLU A 1 93 ? 6.742 7.082 -11.935 1.00 94.38 93 GLU A C 1
ATOM 734 O O . GLU A 1 93 ? 6.306 8.090 -12.495 1.00 94.38 93 GLU A O 1
ATOM 739 N N . TYR A 1 94 ? 6.177 6.584 -10.830 1.00 92.25 94 TYR A N 1
ATOM 740 C CA . TYR A 1 94 ? 4.970 7.128 -10.211 1.00 92.25 94 TYR A CA 1
ATOM 741 C C . TYR A 1 94 ? 5.263 8.038 -9.016 1.00 92.25 94 TYR A C 1
ATOM 743 O O . TYR A 1 94 ? 6.280 7.935 -8.326 1.00 92.25 94 TYR A O 1
ATOM 751 N N . ALA A 1 95 ? 4.325 8.950 -8.770 1.00 87.69 95 ALA A N 1
ATOM 752 C CA . ALA A 1 95 ? 4.363 9.869 -7.654 1.00 87.69 95 ALA A CA 1
ATOM 753 C C . ALA A 1 95 ? 4.249 9.103 -6.332 1.00 87.69 95 ALA A C 1
ATOM 755 O O . ALA A 1 95 ? 3.354 8.281 -6.140 1.00 87.69 95 ALA A O 1
ATOM 756 N N . SER A 1 96 ? 5.146 9.404 -5.402 1.00 85.62 96 SER A N 1
ATOM 757 C CA . SER A 1 96 ? 5.146 8.875 -4.037 1.00 85.62 96 SER A CA 1
ATOM 758 C C . SER A 1 96 ? 5.651 9.957 -3.075 1.00 85.62 96 SER A C 1
ATOM 760 O O . SER A 1 96 ? 6.195 10.962 -3.536 1.00 85.62 96 SER A O 1
ATOM 762 N N . PRO A 1 97 ? 5.521 9.798 -1.744 1.00 79.81 97 PRO A N 1
ATOM 763 C CA . PRO A 1 97 ? 6.055 10.780 -0.795 1.00 79.81 97 PRO A CA 1
ATOM 764 C C . PRO A 1 97 ? 7.561 11.033 -0.969 1.00 79.81 97 PRO A C 1
ATOM 766 O O . PRO A 1 97 ? 8.038 12.132 -0.707 1.00 79.81 97 PRO A O 1
ATOM 769 N N . LEU A 1 98 ? 8.297 10.022 -1.442 1.00 80.06 98 LEU A N 1
ATOM 770 C CA . LEU A 1 98 ? 9.731 10.100 -1.727 1.00 80.06 98 LEU A CA 1
ATOM 771 C C . LEU A 1 98 ? 10.040 10.584 -3.154 1.00 80.06 98 LEU A C 1
ATOM 773 O O . LEU A 1 98 ? 11.155 11.025 -3.415 1.00 80.06 98 LEU A O 1
ATOM 777 N N . ASN A 1 99 ? 9.067 10.528 -4.069 1.00 84.75 99 ASN A N 1
ATOM 778 C CA . ASN A 1 99 ? 9.183 11.039 -5.432 1.00 84.75 99 ASN A CA 1
ATOM 779 C C . ASN A 1 99 ? 7.945 11.871 -5.821 1.00 84.75 99 ASN A C 1
ATOM 781 O O . ASN A 1 99 ? 7.053 11.368 -6.506 1.00 84.75 99 ASN A O 1
ATOM 785 N N . PRO A 1 100 ? 7.860 13.148 -5.416 1.00 83.31 100 PRO A N 1
ATOM 786 C CA . PRO A 1 100 ? 6.698 13.985 -5.716 1.00 83.31 100 PRO A CA 1
ATOM 787 C C . PRO A 1 100 ? 6.580 14.373 -7.202 1.00 83.31 100 PRO A C 1
ATOM 789 O O . PRO A 1 100 ? 5.518 14.817 -7.625 1.00 83.31 100 PRO A O 1
ATOM 792 N N . GLY A 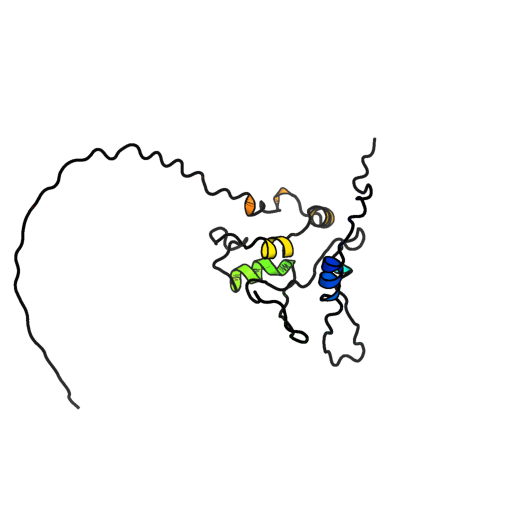1 101 ? 7.647 14.215 -7.998 1.00 86.88 101 GLY A N 1
ATOM 793 C CA . GLY A 1 101 ? 7.674 14.567 -9.424 1.00 86.88 101 GLY A CA 1
ATOM 794 C C . GLY A 1 101 ? 7.231 13.451 -10.376 1.00 86.88 101 GLY A C 1
ATOM 795 O O . GLY A 1 101 ? 7.258 13.651 -11.589 1.00 86.88 101 GLY A O 1
ATOM 796 N N . GLY A 1 102 ? 6.870 12.277 -9.852 1.00 89.38 102 GLY A N 1
ATOM 797 C CA . GLY A 1 102 ? 6.447 11.136 -10.663 1.00 89.38 102 GLY A CA 1
ATOM 798 C C . GLY A 1 102 ? 5.072 11.313 -11.321 1.00 89.38 102 GLY A C 1
ATOM 799 O O . GLY A 1 102 ? 4.310 12.237 -11.027 1.00 89.38 102 GLY A O 1
ATOM 800 N N . ALA A 1 103 ? 4.730 10.387 -12.216 1.00 90.62 103 ALA A N 1
ATOM 801 C CA . ALA A 1 103 ? 3.419 10.320 -12.848 1.00 90.62 103 ALA A CA 1
ATOM 802 C C . ALA A 1 103 ? 2.316 10.026 -11.819 1.00 90.62 103 ALA A C 1
ATOM 804 O O . ALA A 1 103 ? 2.530 9.352 -10.814 1.00 90.62 103 ALA A O 1
ATOM 805 N N . ARG A 1 104 ? 1.092 10.493 -12.075 1.00 89.56 104 ARG A N 1
ATOM 806 C CA . ARG A 1 104 ? -0.040 10.227 -11.176 1.00 89.56 104 ARG A CA 1
ATOM 807 C C . ARG A 1 104 ? -0.315 8.723 -11.081 1.00 89.56 104 ARG A C 1
ATOM 809 O O . ARG A 1 104 ? -0.384 8.040 -12.101 1.00 89.56 104 ARG A O 1
ATOM 816 N N . LEU A 1 105 ? -0.497 8.233 -9.855 1.00 89.88 105 LEU A N 1
ATOM 817 C CA . LEU A 1 105 ? -0.888 6.849 -9.592 1.00 89.88 105 LEU A CA 1
ATOM 818 C C . LEU A 1 105 ? -2.265 6.547 -10.200 1.00 89.88 105 LEU A C 1
ATOM 820 O O . LEU A 1 105 ? -3.160 7.397 -10.126 1.00 89.88 105 LEU A O 1
ATOM 824 N N . PRO A 1 106 ? -2.478 5.339 -10.750 1.00 91.25 106 PRO A N 1
ATOM 825 C CA . PRO A 1 106 ? -3.812 4.886 -11.111 1.00 91.25 106 PRO A CA 1
ATOM 826 C C . PRO A 1 106 ? -4.747 4.904 -9.898 1.00 91.25 106 PRO A C 1
ATOM 828 O O . PRO A 1 106 ? -4.343 4.571 -8.782 1.00 91.25 106 PRO A O 1
ATOM 831 N N . HIS A 1 107 ? -6.009 5.260 -10.135 1.00 87.75 107 HIS A N 1
ATOM 832 C CA . HIS A 1 107 ? -7.008 5.443 -9.081 1.00 87.75 107 HIS A CA 1
ATOM 833 C C . HIS A 1 107 ? -7.166 4.209 -8.182 1.00 87.75 107 HIS A C 1
ATOM 835 O O . HIS A 1 107 ? -7.185 4.336 -6.964 1.00 87.75 107 HIS A O 1
ATOM 841 N N . GLU A 1 108 ? -7.197 3.012 -8.768 1.00 88.56 108 GLU A N 1
ATOM 842 C CA . GLU A 1 108 ? -7.352 1.753 -8.028 1.00 88.56 108 GLU A CA 1
ATOM 843 C C . GLU A 1 108 ? -6.203 1.504 -7.038 1.00 88.56 108 GLU A C 1
ATOM 845 O O . GLU A 1 108 ? -6.421 1.090 -5.899 1.00 88.56 108 GLU A O 1
ATOM 850 N N . VAL A 1 109 ? -4.966 1.798 -7.453 1.00 90.06 109 VAL A N 1
ATOM 851 C CA . VAL A 1 109 ? -3.779 1.657 -6.599 1.00 90.06 109 VAL A CA 1
ATOM 852 C C . VAL A 1 109 ? -3.852 2.673 -5.464 1.00 90.06 109 VAL A C 1
ATOM 854 O O . VAL A 1 109 ? -3.651 2.315 -4.305 1.00 90.06 109 VAL A O 1
ATOM 857 N N . TRP A 1 110 ? -4.215 3.916 -5.784 1.00 88.50 110 TRP A N 1
ATOM 858 C CA . TRP A 1 110 ? -4.382 4.987 -4.806 1.00 88.50 110 TRP A CA 1
ATOM 859 C C . TRP A 1 110 ? -5.435 4.656 -3.737 1.00 88.50 110 TRP A C 1
ATOM 861 O O . TRP A 1 110 ? -5.155 4.763 -2.542 1.00 88.50 110 TRP A O 1
ATOM 871 N N . GLU A 1 111 ? -6.623 4.204 -4.142 1.00 88.50 111 GLU A N 1
ATOM 872 C CA . GLU A 1 111 ? -7.696 3.837 -3.210 1.00 88.50 111 GLU A CA 1
ATOM 873 C C . GLU A 1 111 ? -7.286 2.700 -2.277 1.00 88.50 111 GLU A C 1
ATOM 875 O O . GLU A 1 111 ? -7.562 2.756 -1.080 1.00 88.50 111 GLU A O 1
ATOM 880 N N . SER A 1 112 ? -6.569 1.701 -2.796 1.00 87.31 112 SER A N 1
ATOM 881 C CA . SER A 1 112 ? -6.125 0.557 -1.993 1.00 87.31 112 SER A CA 1
ATOM 882 C C . SER A 1 112 ? -5.130 0.934 -0.880 1.00 87.31 112 SER A C 1
ATOM 884 O O . SER A 1 112 ? -5.051 0.259 0.155 1.00 87.31 112 SER A O 1
ATOM 886 N N . MET A 1 113 ? -4.393 2.030 -1.083 1.00 87.81 113 MET A N 1
ATOM 887 C CA . MET A 1 113 ? -3.381 2.555 -0.166 1.00 87.81 113 MET A CA 1
ATOM 888 C C . MET A 1 113 ? -3.926 3.583 0.823 1.00 87.81 113 MET A C 1
ATOM 890 O O . MET A 1 113 ? -3.252 3.900 1.804 1.00 87.81 113 MET A O 1
ATOM 894 N N . LYS A 1 114 ? -5.118 4.125 0.566 1.00 87.44 114 LYS A N 1
ATOM 895 C CA . LYS A 1 114 ? -5.684 5.219 1.347 1.00 87.44 114 LYS A CA 1
ATOM 896 C C . LYS A 1 114 ? -5.893 4.796 2.804 1.00 87.44 114 LYS A C 1
ATOM 898 O O . LYS A 1 114 ? -6.555 3.798 3.088 1.00 87.44 114 LYS A O 1
ATOM 903 N N . VAL A 1 115 ? -5.351 5.591 3.721 1.00 87.06 115 VAL A N 1
ATOM 904 C CA . VAL A 1 115 ? -5.680 5.529 5.148 1.00 87.06 115 VAL A CA 1
ATOM 905 C C . VAL A 1 115 ? -6.888 6.440 5.374 1.00 87.06 115 VAL A C 1
ATOM 907 O O . VAL A 1 115 ? -6.964 7.530 4.808 1.00 87.06 115 VAL A O 1
ATOM 910 N N . GLU A 1 116 ? -7.892 5.972 6.116 1.00 86.81 116 GLU A N 1
ATOM 911 C CA . GLU A 1 116 ? -9.079 6.787 6.393 1.00 86.81 116 GLU A CA 1
ATOM 912 C C . GLU A 1 116 ? -8.801 7.823 7.486 1.00 86.81 116 GLU A C 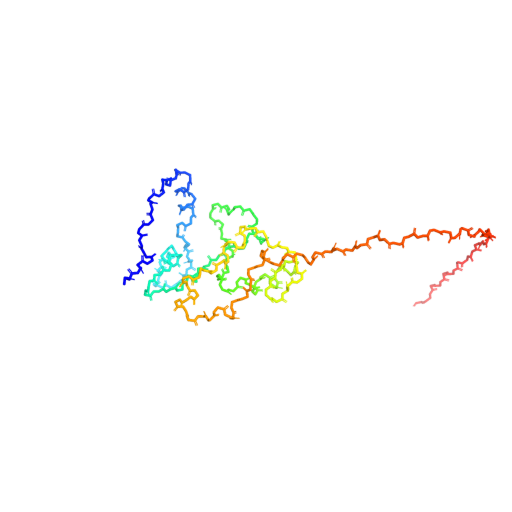1
ATOM 914 O O . GLU A 1 116 ? -8.135 7.527 8.472 1.00 86.81 116 GLU A O 1
ATOM 919 N N . GLU A 1 117 ? -9.410 9.006 7.378 1.00 86.06 117 GLU A N 1
ATOM 920 C CA . GLU A 1 117 ? -9.258 10.082 8.371 1.00 86.06 117 GLU A CA 1
ATOM 921 C C . GLU A 1 117 ? -9.627 9.621 9.794 1.00 86.06 117 GLU A C 1
ATOM 923 O O . GLU A 1 117 ? -8.994 10.008 10.771 1.00 86.06 117 GLU A O 1
ATOM 928 N N . ALA A 1 118 ? -10.627 8.743 9.930 1.00 85.06 118 ALA A N 1
ATOM 929 C CA . ALA A 1 118 ? -11.001 8.169 11.222 1.00 85.06 118 ALA A CA 1
ATOM 930 C C . ALA A 1 118 ? -9.869 7.333 11.849 1.00 85.06 118 ALA A C 1
ATOM 932 O O . ALA A 1 118 ? -9.702 7.337 13.068 1.00 85.06 118 ALA A O 1
ATOM 933 N N . GLU A 1 119 ? -9.094 6.628 11.025 1.00 87.75 119 GLU A N 1
ATOM 934 C CA . GLU A 1 119 ? -7.933 5.849 11.455 1.00 87.75 119 GLU A CA 1
ATOM 935 C C . GLU A 1 119 ? -6.767 6.771 11.822 1.00 87.75 119 GLU A C 1
ATOM 937 O O . GLU A 1 119 ? -6.164 6.594 12.879 1.00 87.75 119 GLU A O 1
ATOM 942 N N . GLU A 1 120 ? -6.515 7.812 11.029 1.00 88.81 120 GLU A N 1
ATOM 943 C CA . GLU A 1 120 ? -5.493 8.822 11.332 1.00 88.81 120 GLU A CA 1
ATOM 944 C C . GLU A 1 120 ? -5.771 9.540 12.662 1.00 88.81 120 GLU A C 1
ATOM 946 O O . GLU A 1 120 ? -4.876 9.677 13.502 1.00 88.81 120 GLU A O 1
ATOM 951 N N . LEU A 1 121 ? -7.029 9.931 12.895 1.00 88.25 121 LEU A N 1
ATOM 952 C CA . LEU A 1 121 ? -7.474 10.548 14.146 1.00 88.25 121 LEU A CA 1
ATOM 953 C C . LEU A 1 121 ? -7.333 9.593 15.334 1.00 88.25 121 LEU A C 1
ATOM 955 O O . LEU A 1 121 ? -6.883 10.007 16.402 1.00 88.25 121 LEU A O 1
ATOM 959 N N . ALA A 1 122 ? -7.697 8.322 15.162 1.00 87.94 122 ALA A N 1
ATOM 960 C CA . ALA A 1 122 ? -7.586 7.322 16.220 1.00 87.94 122 ALA A CA 1
ATOM 961 C C . ALA A 1 122 ? -6.126 6.981 16.564 1.00 87.94 122 ALA A C 1
ATOM 963 O O . ALA A 1 122 ? -5.829 6.665 17.715 1.00 87.94 122 ALA A O 1
ATOM 964 N N . LEU A 1 123 ? -5.215 7.085 15.592 1.00 85.44 123 LEU A N 1
ATOM 965 C CA . LEU A 1 123 ? -3.770 6.959 15.797 1.00 85.44 123 LEU A CA 1
ATOM 966 C C . LEU A 1 123 ? -3.134 8.235 16.376 1.00 85.44 123 LEU A C 1
ATOM 968 O O . LEU A 1 123 ? -1.948 8.229 16.702 1.00 85.44 123 LEU A O 1
ATOM 972 N N . GLY A 1 124 ? -3.901 9.321 16.523 1.00 89.75 124 GLY A N 1
ATOM 973 C CA . GLY A 1 124 ? -3.404 10.595 17.038 1.00 89.75 124 GLY A CA 1
ATOM 974 C C . GLY A 1 124 ? -2.454 11.309 16.077 1.00 89.75 124 GLY A C 1
ATOM 975 O O . GLY A 1 124 ? -1.638 12.117 16.522 1.00 89.75 124 GLY A O 1
ATOM 976 N N . ILE A 1 125 ? -2.537 11.019 14.774 1.00 85.19 125 ILE A N 1
ATOM 977 C CA . ILE A 1 125 ? -1.714 11.673 13.756 1.00 85.19 125 ILE A CA 1
ATOM 978 C C . ILE A 1 125 ? -2.252 13.100 13.564 1.00 85.19 125 ILE A C 1
ATOM 980 O O . ILE A 1 125 ? -3.415 13.278 13.187 1.00 85.19 125 ILE A O 1
ATOM 984 N N . PRO A 1 126 ? -1.455 14.147 13.834 1.00 87.81 126 PRO A N 1
ATOM 985 C CA . PRO A 1 126 ? -1.928 15.512 13.679 1.00 87.81 126 PRO A CA 1
ATOM 986 C C . PRO A 1 126 ? -2.141 15.842 12.194 1.00 87.81 126 PRO A C 1
ATOM 988 O O . PRO A 1 126 ? -1.320 15.511 11.344 1.00 87.81 126 PRO A O 1
ATOM 991 N N . LYS A 1 127 ? -3.219 16.566 11.861 1.00 84.25 127 LYS A N 1
ATOM 992 C CA . LYS A 1 127 ? -3.547 16.910 10.459 1.00 84.25 127 LYS A CA 1
ATOM 993 C C . LYS A 1 127 ? -2.433 17.649 9.721 1.00 84.25 127 LYS A C 1
ATOM 995 O O . LYS A 1 127 ? -2.292 17.499 8.518 1.00 84.25 127 LYS A O 1
ATOM 1000 N N . VAL A 1 128 ? -1.613 18.402 10.451 1.00 84.94 128 VAL A N 1
ATOM 1001 C CA . VAL A 1 128 ? -0.459 19.119 9.892 1.00 84.94 128 VAL A CA 1
ATOM 1002 C C . VAL A 1 128 ? 0.657 18.193 9.401 1.00 84.94 128 VAL A C 1
ATOM 1004 O O . VAL A 1 128 ? 1.468 18.626 8.589 1.00 84.94 128 VAL A O 1
ATOM 1007 N N . SER A 1 129 ? 0.721 16.944 9.877 1.00 81.25 129 SER A N 1
ATOM 1008 C CA . SER A 1 129 ? 1.704 15.957 9.415 1.00 81.25 129 SER A CA 1
ATOM 1009 C C . SER A 1 129 ? 1.181 15.058 8.298 1.00 81.25 129 SER A C 1
ATOM 1011 O O . SER A 1 129 ? 1.960 14.282 7.751 1.00 81.25 129 SER A O 1
ATOM 1013 N N . ILE A 1 130 ? -0.112 15.130 7.970 1.00 76.69 130 ILE A N 1
ATOM 1014 C CA . ILE A 1 130 ? -0.690 14.353 6.874 1.00 76.69 130 ILE A CA 1
ATOM 1015 C C . ILE A 1 130 ? -0.387 15.107 5.574 1.00 76.69 130 ILE A C 1
ATOM 1017 O O . ILE A 1 130 ? -0.854 16.237 5.407 1.00 76.69 130 ILE A O 1
ATOM 1021 N N . PRO A 1 131 ? 0.422 14.540 4.662 1.00 71.75 131 PRO A N 1
ATOM 1022 C CA . PRO A 1 131 ? 0.690 15.183 3.386 1.00 71.75 131 PRO A CA 1
ATOM 1023 C C . PRO A 1 131 ? -0.614 15.337 2.600 1.00 71.75 131 PRO A C 1
ATOM 1025 O O . PRO A 1 131 ? -1.478 14.460 2.630 1.00 71.75 131 PRO A O 1
ATOM 1028 N N . ALA A 1 132 ? -0.752 16.459 1.891 1.00 69.88 132 ALA A N 1
ATOM 1029 C CA . ALA A 1 132 ? -1.919 16.710 1.056 1.00 69.88 132 ALA A CA 1
ATOM 1030 C C . ALA A 1 132 ? -2.137 15.555 0.064 1.00 69.88 132 ALA A C 1
ATOM 1032 O O . ALA A 1 132 ? -1.186 14.975 -0.469 1.00 69.88 132 ALA A O 1
ATOM 1033 N N . VAL A 1 133 ? -3.405 15.226 -0.184 1.00 67.75 133 VAL A N 1
ATOM 1034 C CA . VAL A 1 133 ? -3.790 14.170 -1.122 1.00 67.75 133 VAL A CA 1
ATOM 1035 C C . VAL A 1 133 ? -3.207 14.491 -2.501 1.00 67.75 133 VAL A C 1
ATOM 1037 O O . VAL A 1 133 ? -3.391 15.590 -3.017 1.00 67.75 133 VAL A O 1
ATOM 1040 N N . PHE A 1 134 ? -2.541 13.519 -3.135 1.00 60.31 134 PHE A N 1
ATOM 1041 C CA . PHE A 1 134 ? -1.839 13.707 -4.418 1.00 60.31 134 PHE A CA 1
ATOM 1042 C C . PHE A 1 134 ? -2.735 14.248 -5.550 1.00 60.31 134 PHE A C 1
ATOM 1044 O O . PHE A 1 134 ? -2.232 14.812 -6.520 1.00 60.31 134 PHE A O 1
ATOM 1051 N N . ALA A 1 135 ? -4.060 14.106 -5.437 1.00 54.94 135 ALA A N 1
ATOM 1052 C CA . ALA A 1 135 ? -5.028 14.663 -6.382 1.00 54.94 135 ALA A CA 1
ATOM 1053 C C . ALA A 1 135 ? -5.068 16.206 -6.389 1.00 54.94 135 ALA A C 1
ATOM 1055 O O . ALA A 1 135 ? -5.419 16.794 -7.412 1.00 54.94 135 ALA A O 1
ATOM 1056 N N . GLU A 1 136 ? -4.687 16.858 -5.287 1.00 54.34 136 GLU A N 1
ATOM 1057 C CA . GLU A 1 136 ? -4.756 18.317 -5.118 1.00 54.34 136 GLU A CA 1
ATOM 1058 C C . GLU A 1 136 ? -3.474 19.047 -5.521 1.00 54.34 136 GLU A C 1
ATOM 1060 O O . GLU A 1 136 ? -3.457 20.277 -5.571 1.00 54.34 136 GLU A O 1
ATOM 1065 N N . ILE A 1 137 ? -2.424 18.314 -5.911 1.00 54.94 137 ILE A N 1
ATOM 1066 C CA . ILE A 1 137 ? -1.301 18.897 -6.647 1.00 54.94 137 ILE A CA 1
ATOM 1067 C C . ILE A 1 137 ? -1.799 19.126 -8.080 1.00 54.94 137 ILE A C 1
ATOM 1069 O O . ILE A 1 137 ? -1.512 18.386 -9.032 1.00 54.94 137 ILE A O 1
ATOM 1073 N N . ALA A 1 138 ? -2.661 20.133 -8.216 1.00 45.53 138 ALA A N 1
ATOM 1074 C CA . ALA A 1 138 ? -2.900 20.801 -9.472 1.00 45.53 138 ALA A CA 1
ATOM 1075 C C . ALA A 1 138 ? -1.522 21.146 -10.038 1.00 45.53 138 ALA A C 1
ATOM 1077 O O . ALA A 1 138 ? -0.681 21.716 -9.339 1.00 45.53 138 ALA A O 1
ATOM 1078 N N . ALA A 1 139 ? -1.284 20.749 -11.289 1.00 50.47 139 ALA A N 1
ATOM 1079 C CA . ALA A 1 139 ? -0.169 21.282 -12.050 1.00 50.47 139 ALA A CA 1
ATOM 1080 C C . ALA A 1 139 ? -0.135 22.803 -11.817 1.00 50.47 139 ALA A C 1
ATOM 1082 O O . ALA A 1 139 ? -1.214 23.413 -11.827 1.00 50.47 139 ALA A O 1
ATOM 1083 N N . PRO A 1 140 ? 1.035 23.418 -11.557 1.00 46.97 140 PRO A N 1
ATOM 1084 C CA . PRO A 1 140 ? 1.106 24.868 -11.511 1.00 46.97 140 PRO A CA 1
ATOM 1085 C C . PRO A 1 140 ? 0.438 25.364 -12.787 1.00 46.97 140 PRO A C 1
ATOM 1087 O O . PRO A 1 140 ? 0.782 24.914 -13.879 1.00 46.97 140 PRO A O 1
ATOM 1090 N N . ASN A 1 141 ? -0.603 26.182 -12.627 1.00 52.19 141 ASN A N 1
ATOM 1091 C CA . ASN A 1 141 ? -1.297 26.787 -13.746 1.00 52.19 141 ASN A CA 1
ATOM 1092 C C . ASN A 1 141 ? -0.238 27.538 -14.553 1.00 52.19 141 ASN A C 1
ATOM 1094 O O . ASN A 1 141 ? 0.170 28.633 -14.167 1.00 52.19 141 ASN A O 1
ATOM 1098 N N . GLU A 1 142 ? 0.242 26.934 -15.638 1.00 50.44 142 GLU A N 1
ATOM 1099 C CA . GLU A 1 142 ? 1.101 27.592 -16.607 1.00 50.44 142 GLU A CA 1
ATOM 1100 C C . GLU A 1 142 ? 0.243 28.602 -17.367 1.00 50.44 142 GLU A C 1
ATOM 1102 O O . GLU A 1 142 ? -0.161 28.406 -18.511 1.00 50.44 142 GLU A O 1
ATOM 1107 N N . GLY A 1 143 ? -0.036 29.724 -16.707 1.00 52.47 143 GLY A N 1
ATOM 1108 C CA . GLY A 1 143 ? -0.322 30.989 -17.360 1.00 52.47 143 GLY A CA 1
ATOM 1109 C C . GLY A 1 143 ? 0.965 31.525 -17.978 1.00 52.47 143 GLY A C 1
ATOM 1110 O O . GLY A 1 143 ? 1.461 32.569 -17.568 1.00 52.47 143 GLY A O 1
ATOM 1111 N N . VAL A 1 144 ? 1.542 30.793 -18.935 1.00 50.44 144 VAL A N 1
ATOM 1112 C CA . VAL A 1 144 ? 2.575 31.341 -19.814 1.00 50.44 144 VAL A CA 1
ATOM 1113 C C . VAL A 1 144 ? 1.847 32.188 -20.848 1.00 50.44 144 VAL A C 1
ATOM 1115 O O . VAL A 1 144 ? 1.347 31.693 -21.859 1.00 50.44 144 VAL A O 1
ATOM 1118 N N . ASP A 1 145 ? 1.766 33.482 -20.553 1.00 45.28 145 ASP A N 1
ATOM 1119 C CA . ASP A 1 145 ? 1.351 34.517 -21.489 1.00 45.28 145 ASP A CA 1
ATOM 1120 C C . ASP A 1 145 ? 2.317 34.514 -22.687 1.00 45.28 145 ASP A C 1
ATOM 1122 O O . ASP A 1 145 ? 3.451 34.998 -22.634 1.00 45.28 145 ASP A O 1
ATOM 1126 N N . ARG A 1 146 ? 1.883 33.887 -23.784 1.00 55.38 146 ARG A N 1
ATOM 1127 C CA . ARG A 1 146 ? 2.576 33.901 -25.075 1.00 55.38 146 ARG A CA 1
ATOM 1128 C C . ARG A 1 146 ? 2.313 35.228 -25.785 1.00 55.38 146 ARG A C 1
ATOM 1130 O O . ARG A 1 146 ? 1.702 35.256 -26.850 1.00 55.38 146 ARG A O 1
ATOM 1137 N N . SER A 1 147 ? 2.849 36.309 -25.237 1.00 51.69 147 SER A N 1
ATOM 1138 C C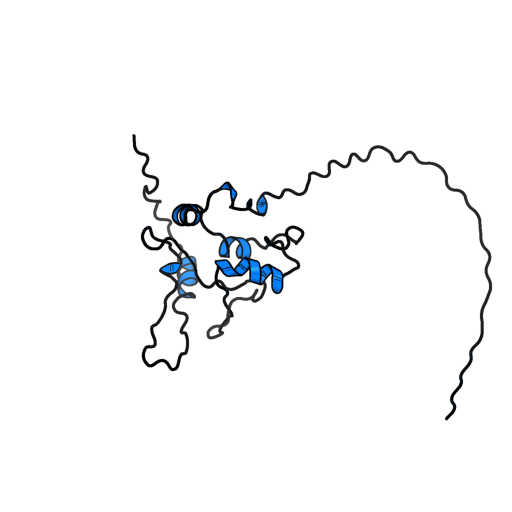A . SER A 1 147 ? 2.801 37.629 -25.863 1.00 51.69 147 SER A CA 1
ATOM 1139 C C . SER A 1 147 ? 4.204 38.215 -25.966 1.00 51.69 147 SER A C 1
ATOM 1141 O O . SER A 1 147 ? 4.578 39.065 -25.171 1.00 51.69 147 SER A O 1
ATOM 1143 N N . ASN A 1 148 ? 5.002 37.720 -26.923 1.00 48.69 148 ASN A N 1
ATOM 1144 C CA . ASN A 1 148 ? 5.980 38.505 -27.699 1.00 48.69 148 ASN A CA 1
ATOM 1145 C C . ASN A 1 148 ? 6.840 37.590 -28.588 1.00 48.69 148 ASN A C 1
ATOM 1147 O O . ASN A 1 148 ? 7.971 37.245 -28.258 1.00 48.69 148 ASN A O 1
ATOM 1151 N N . VAL A 1 149 ? 6.328 37.241 -29.772 1.00 44.81 149 VAL A N 1
ATOM 1152 C CA . VAL A 1 149 ? 7.180 36.852 -30.907 1.00 44.81 149 VAL A CA 1
ATOM 1153 C C . VAL A 1 149 ? 6.985 37.901 -31.995 1.00 44.81 149 VAL A C 1
ATOM 1155 O O . VAL A 1 149 ? 6.233 37.723 -32.951 1.00 44.81 149 VAL A O 1
ATOM 1158 N N . VAL A 1 150 ? 7.649 39.044 -31.817 1.00 42.44 150 VAL A N 1
ATOM 1159 C CA . VAL A 1 150 ? 7.850 40.012 -32.898 1.00 42.44 150 VAL A CA 1
ATOM 1160 C C . VAL A 1 150 ? 8.954 39.460 -33.793 1.00 42.44 150 VAL A C 1
ATOM 1162 O O . VAL A 1 150 ? 10.088 39.262 -33.367 1.00 42.44 150 VAL A O 1
ATOM 1165 N N . GLY A 1 151 ? 8.590 39.152 -35.036 1.00 43.22 151 GLY A N 1
ATOM 1166 C CA . GLY A 1 151 ? 9.501 38.610 -36.033 1.00 43.22 151 GLY A CA 1
ATOM 1167 C C . GLY A 1 151 ? 10.540 39.601 -36.570 1.00 43.22 151 GLY A C 1
ATOM 1168 O O . GLY A 1 151 ? 10.533 40.784 -36.234 1.00 43.22 151 GLY A O 1
ATOM 1169 N N . ARG A 1 152 ? 11.324 39.075 -37.534 1.00 45.06 152 ARG A N 1
ATOM 1170 C CA . ARG A 1 152 ? 12.391 39.671 -38.387 1.00 45.06 152 ARG A CA 1
ATOM 1171 C C . ARG A 1 152 ? 13.800 39.280 -37.905 1.00 45.06 152 ARG A C 1
ATOM 1173 O O . ARG A 1 152 ? 14.107 39.437 -36.743 1.00 45.06 152 ARG A O 1
ATOM 1180 N N . LYS A 1 153 ? 14.734 38.779 -38.724 1.00 43.78 153 LYS A N 1
ATOM 1181 C CA . LYS A 1 153 ? 14.885 38.714 -40.190 1.00 43.78 153 LYS A CA 1
ATOM 1182 C C . LYS A 1 153 ? 15.742 37.492 -40.555 1.00 43.78 153 LYS A C 1
ATOM 1184 O O . LYS A 1 153 ? 16.751 37.208 -39.924 1.00 43.78 153 LYS A O 1
ATOM 1189 N N . ARG A 1 154 ? 15.348 36.824 -41.638 1.00 51.53 154 ARG A N 1
ATOM 1190 C CA . ARG A 1 154 ? 16.074 35.752 -42.328 1.00 51.53 154 ARG A CA 1
ATOM 1191 C C . ARG A 1 154 ? 17.308 36.360 -43.015 1.00 51.53 154 ARG A C 1
ATOM 1193 O O . ARG A 1 154 ? 17.140 37.185 -43.911 1.00 51.53 154 ARG A O 1
ATOM 1200 N N . ALA A 1 155 ? 18.517 35.957 -42.628 1.00 50.56 155 ALA A N 1
ATOM 1201 C CA . ALA A 1 155 ? 19.738 36.237 -43.381 1.00 50.56 155 ALA A CA 1
ATOM 1202 C C . ALA A 1 155 ? 20.302 34.923 -43.933 1.00 50.56 155 ALA A C 1
ATOM 1204 O O . ALA A 1 155 ? 20.561 33.965 -43.214 1.00 50.56 155 ALA A O 1
ATOM 1205 N N . LYS A 1 156 ? 20.407 34.905 -45.256 1.00 50.62 156 LYS A N 1
ATOM 1206 C CA . LYS A 1 156 ? 20.844 33.827 -46.137 1.00 50.62 156 LYS A CA 1
ATOM 1207 C C . LYS A 1 156 ? 22.357 33.938 -46.327 1.00 50.62 156 LYS A C 1
ATOM 1209 O O . LYS A 1 156 ? 22.813 35.009 -46.724 1.00 50.62 156 LYS A O 1
ATOM 1214 N N . LYS A 1 157 ? 23.123 32.854 -46.162 1.00 46.03 157 LYS A N 1
ATOM 1215 C CA . LYS A 1 157 ? 24.370 32.683 -46.923 1.00 46.03 157 LYS A CA 1
ATOM 1216 C C . LYS A 1 157 ? 24.707 31.209 -47.153 1.00 46.03 157 LYS A C 1
ATOM 1218 O O . LYS A 1 157 ? 24.554 30.373 -46.275 1.00 46.03 157 LYS A O 1
ATOM 1223 N N . ASN A 1 158 ? 25.063 30.954 -48.405 1.00 44.25 158 ASN A N 1
ATOM 1224 C CA . ASN A 1 158 ? 25.154 29.680 -49.105 1.00 44.25 158 ASN A CA 1
ATOM 1225 C C . ASN A 1 158 ? 26.424 28.865 -48.785 1.00 44.25 158 ASN A C 1
ATOM 1227 O O . ASN A 1 158 ? 27.452 29.453 -48.471 1.00 44.25 158 ASN A O 1
ATOM 1231 N N . ASN A 1 159 ? 26.305 27.547 -49.010 1.00 44.59 159 ASN A N 1
ATOM 1232 C CA . ASN A 1 159 ? 27.204 26.590 -49.690 1.00 44.59 159 ASN A CA 1
ATOM 1233 C C . ASN A 1 159 ? 28.735 26.725 -49.575 1.00 44.59 159 ASN A C 1
ATOM 1235 O O . ASN A 1 159 ? 29.286 27.769 -49.896 1.00 44.59 159 ASN A O 1
ATOM 1239 N N . VAL A 1 160 ? 29.415 25.581 -49.388 1.00 47.94 160 VAL A N 1
ATOM 1240 C CA . VAL A 1 160 ? 30.274 24.929 -50.410 1.00 47.94 160 VAL A CA 1
ATOM 1241 C C . VAL A 1 160 ? 30.650 23.501 -49.958 1.00 47.94 160 VAL A C 1
ATOM 1243 O O . VAL A 1 160 ? 30.742 23.213 -48.770 1.00 47.94 160 VAL A O 1
ATOM 1246 N N . ALA A 1 161 ? 30.769 22.609 -50.943 1.00 48.88 161 ALA A N 1
ATOM 1247 C CA . ALA A 1 161 ? 30.917 21.157 -50.864 1.00 48.88 161 ALA A CA 1
ATOM 1248 C C . ALA A 1 161 ? 32.389 20.674 -50.833 1.00 48.88 161 ALA A C 1
ATOM 1250 O O . ALA A 1 161 ? 33.305 21.488 -50.798 1.00 48.88 161 ALA A O 1
ATOM 1251 N N . THR A 1 162 ? 32.564 19.348 -50.998 1.00 43.41 162 THR A N 1
ATOM 1252 C CA . THR A 1 162 ? 33.788 18.536 -51.256 1.00 43.41 162 THR A CA 1
ATOM 1253 C C . THR A 1 162 ? 34.649 18.219 -50.028 1.00 43.41 162 THR A C 1
ATOM 1255 O O . THR A 1 162 ? 34.958 19.104 -49.255 1.00 43.41 162 THR A O 1
ATOM 1258 N N . GLY A 1 163 ? 35.091 16.992 -49.735 1.00 44.16 163 GLY A N 1
ATOM 1259 C CA . GLY A 1 163 ? 35.115 15.690 -50.413 1.00 44.16 163 GLY A CA 1
ATOM 1260 C C . GLY A 1 163 ? 35.911 14.687 -49.530 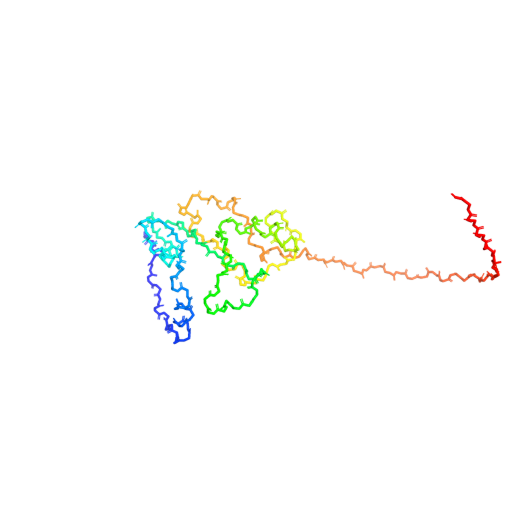1.00 44.16 163 GLY A C 1
ATOM 1261 O O . GLY A 1 163 ? 36.258 15.036 -48.405 1.00 44.16 163 GLY A O 1
ATOM 1262 N N . PRO A 1 164 ? 36.186 13.447 -49.982 1.00 59.91 164 PRO A N 1
ATOM 1263 C CA . PRO A 1 164 ? 36.407 12.276 -49.112 1.00 59.91 164 PRO A CA 1
ATOM 1264 C C . PRO A 1 164 ? 37.887 11.874 -48.888 1.00 59.91 164 PRO A C 1
ATOM 1266 O O . PRO A 1 164 ? 38.771 12.383 -49.576 1.00 59.91 164 PRO A O 1
ATOM 1269 N N . ARG A 1 165 ? 38.115 10.831 -48.048 1.00 43.22 165 ARG A N 1
ATOM 1270 C CA . ARG A 1 165 ? 38.905 9.585 -48.331 1.00 43.22 165 ARG A CA 1
ATOM 1271 C C . ARG A 1 165 ? 39.967 9.159 -47.271 1.00 43.22 165 ARG A C 1
ATOM 1273 O O . ARG A 1 165 ? 40.732 9.982 -46.792 1.00 43.22 165 ARG A O 1
ATOM 1280 N N . LYS A 1 166 ? 40.101 7.816 -47.145 1.00 48.16 166 LYS A N 1
ATOM 1281 C CA . LYS A 1 166 ? 41.231 6.935 -46.698 1.00 48.16 166 LYS A CA 1
ATOM 1282 C C . LYS A 1 166 ? 41.229 6.518 -45.212 1.00 48.16 166 LYS A C 1
ATOM 1284 O O . LYS A 1 166 ? 41.370 7.361 -44.346 1.00 48.16 166 LYS A O 1
ATOM 1289 N N . THR A 1 167 ? 40.865 5.278 -44.843 1.00 51.22 167 THR A N 1
ATOM 1290 C CA . THR A 1 167 ? 41.595 3.975 -44.879 1.00 51.22 167 THR A CA 1
ATOM 1291 C C . THR A 1 167 ? 42.930 3.950 -44.132 1.00 51.22 167 THR A C 1
ATOM 1293 O O . THR A 1 167 ? 43.850 4.600 -44.611 1.00 51.22 167 THR A O 1
ATOM 1296 N N . SER A 1 168 ? 43.044 3.086 -43.108 1.00 52.88 168 SER A N 1
ATOM 1297 C CA . SER A 1 168 ? 44.236 2.271 -42.788 1.00 52.88 168 SER A CA 1
ATOM 1298 C C . SER A 1 168 ? 43.869 1.092 -41.870 1.00 52.88 168 SER A C 1
ATOM 1300 O O . SER A 1 168 ? 43.332 1.286 -40.784 1.00 52.88 168 SER A O 1
ATOM 1302 N N . LYS A 1 169 ? 44.171 -0.126 -42.337 1.00 51.69 169 LYS A N 1
ATOM 1303 C CA . LYS A 1 169 ? 44.351 -1.363 -41.555 1.00 51.69 169 LYS A CA 1
ATOM 1304 C C . LYS A 1 169 ? 45.715 -1.319 -40.857 1.00 51.69 169 LYS A C 1
ATOM 1306 O O . LYS A 1 169 ? 46.651 -0.887 -41.519 1.00 51.69 169 LYS A O 1
ATOM 1311 N N . THR A 1 170 ? 45.844 -1.935 -39.676 1.00 56.94 170 THR A N 1
ATOM 1312 C CA . THR A 1 170 ? 47.064 -2.669 -39.281 1.00 56.94 170 THR A CA 1
ATOM 1313 C C . THR A 1 170 ? 46.703 -3.855 -38.379 1.00 56.94 170 THR A C 1
ATOM 1315 O O . THR A 1 170 ? 46.000 -3.698 -37.387 1.00 56.94 170 THR A O 1
ATOM 1318 N N . VAL A 1 171 ? 47.199 -5.030 -38.773 1.00 54.97 171 VAL A N 1
ATOM 1319 C CA . VAL A 1 171 ? 47.308 -6.305 -38.045 1.00 54.97 171 VAL A CA 1
ATOM 1320 C C . VAL A 1 171 ? 48.803 -6.541 -37.853 1.00 54.97 171 VAL A C 1
ATOM 1322 O O . VAL A 1 171 ? 49.476 -6.502 -38.875 1.00 54.97 171 VAL A O 1
ATOM 1325 N N . VAL A 1 172 ? 49.283 -6.790 -36.628 1.00 59.94 172 VAL A N 1
ATOM 1326 C CA . VAL A 1 172 ? 50.578 -7.409 -36.219 1.00 59.94 172 VAL A CA 1
ATOM 1327 C C . VAL A 1 172 ? 50.456 -7.592 -34.686 1.00 59.94 172 VAL A C 1
ATOM 1329 O O . VAL A 1 172 ? 50.009 -6.642 -34.049 1.00 59.94 172 VAL A O 1
ATOM 1332 N N . SER A 1 173 ? 50.768 -8.677 -33.978 1.00 60.84 173 SER A N 1
ATOM 1333 C CA . SER A 1 173 ? 51.221 -10.057 -34.220 1.00 60.84 173 SER A CA 1
ATOM 1334 C C . SER A 1 173 ? 50.782 -10.890 -33.011 1.00 60.84 173 SER A C 1
ATOM 1336 O O . SER A 1 173 ? 50.587 -10.279 -31.935 1.00 60.84 173 SER A O 1
#

Sequence (173 aa):
MSFDPYAVSPKRFISRLERAFLAAWSTTHVETNCAMVVNITYKSAEHGSKATPCRNVPVVCKLCYPDEPRPGASQRAQWRYNMPEHLSTAHPEYASPLNPGGARLPHEVWESMKVEEAEELALGIPKVSIPAVFAEIAAPNEGVDRSNVVGRKRAKKNNVATGPRKTSKTVVS

pLDDT: mean 71.12, std 18.42, range [42.44, 95.94]

Foldseek 3Di:
DDDDPPPDDPPDPQDPVNVVVVVVLAWDQDDDPPPPRDTDRLPVLCDADLVGLHSFDWAAQCVVPVDDDDVPDDGDTDTLVCVLVVCVPVPVQEDGPVRNPHHHDDPVNLVRSDDDPSSCVSVVPDPVPDDPDNVPPDPPPPPVPPPDDDDDDDDDDDDDDDDDDDDDDDDDD